Protein AF-A0A378MY81-F1 (afdb_monomer)

Secondary structure (DSSP, 8-state):
---PPP--HHHHHHHHHHHHHHTT--TTTS----TTS-S---EETTT-PBP-THHHHHHHHHHHHHT----EE--GGG--

Mean predicted aligned error: 10.19 Å

Foldseek 3Di:
DDPPPDPDPVVVLVVVCVVCVVVVHNLVPPPLDPVLQPPDQQAAQVPRHHDDDVVSSVLSVVCVVVVDSDSYDHDPVRVD

Sequence (80 aa):
MNTQPKFDLYQHITDRIVVALEQGTAPWLKPWSHPECNMALPRNAVSNRLYSGINTLLLWIATAEHGYKQCKWITAKKSQ

Solvent-accessible surface area (backbone atoms only — not comparable to full-atom values): 5067 Å² total; per-residue (Å²): 133,87,78,73,80,73,84,52,66,67,57,55,52,49,53,52,51,49,53,38,42,74,72,74,39,52,77,92,70,54,80,79,72,44,86,75,25,66,88,53,67,41,21,32,66,84,80,65,47,66,55,64,73,68,57,37,56,52,52,50,52,51,30,69,76,70,66,56,59,65,48,61,43,78,59,77,91,72,74,118

Structure (mmCIF, N/CA/C/O backbone):
data_AF-A0A378MY81-F1
#
_entry.id   AF-A0A378MY81-F1
#
loop_
_atom_site.group_PDB
_atom_site.id
_atom_site.type_symbol
_atom_site.label_atom_id
_atom_site.label_alt_id
_atom_site.label_comp_id
_atom_site.label_asym_id
_atom_site.label_entity_id
_atom_site.label_seq_id
_atom_site.pdbx_PDB_ins_code
_atom_site.Cartn_x
_atom_site.Cartn_y
_atom_site.Cartn_z
_atom_site.occupancy
_atom_site.B_iso_or_equiv
_atom_site.auth_seq_id
_atom_site.auth_comp_id
_atom_site.auth_asym_id
_atom_site.auth_atom_id
_atom_site.pdbx_PDB_model_num
ATOM 1 N N . MET A 1 1 ? -21.480 24.934 -18.782 1.00 37.81 1 MET A N 1
ATOM 2 C CA . MET A 1 1 ? -20.041 24.595 -18.741 1.00 37.81 1 MET A CA 1
ATOM 3 C C . MET A 1 1 ? -19.921 23.272 -17.998 1.00 37.81 1 MET A C 1
ATOM 5 O O . MET A 1 1 ? -20.153 23.252 -16.799 1.00 37.81 1 MET A O 1
ATOM 9 N N . ASN A 1 2 ? -19.697 22.164 -18.710 1.00 43.66 2 ASN A N 1
ATOM 10 C CA . ASN A 1 2 ? -19.655 20.826 -18.111 1.00 43.66 2 ASN A CA 1
ATOM 11 C C . ASN A 1 2 ? -18.270 20.581 -17.508 1.00 43.66 2 ASN A C 1
ATOM 13 O O . ASN A 1 2 ? -17.349 20.163 -18.208 1.00 43.66 2 ASN A O 1
ATOM 17 N N . THR A 1 3 ? -18.121 20.859 -16.216 1.00 49.97 3 THR A N 1
ATOM 18 C CA . THR A 1 3 ? -16.939 20.463 -15.449 1.00 49.97 3 THR A CA 1
ATOM 19 C C . THR A 1 3 ? -17.025 18.958 -15.225 1.00 49.97 3 THR A C 1
ATOM 21 O O . THR A 1 3 ? -17.698 18.500 -14.308 1.00 49.97 3 THR A O 1
ATOM 24 N N . GLN A 1 4 ? -16.404 18.177 -16.109 1.00 58.00 4 GLN A N 1
ATOM 25 C CA . GLN A 1 4 ? -16.213 16.746 -15.878 1.00 58.00 4 GLN A CA 1
ATOM 26 C C . GLN A 1 4 ? -15.486 16.592 -14.533 1.00 58.00 4 GLN A C 1
ATOM 28 O O . GLN A 1 4 ? -14.424 17.207 -14.369 1.00 58.00 4 GLN A O 1
ATOM 33 N N . PRO A 1 5 ? -16.041 15.860 -13.551 1.00 62.22 5 PRO A N 1
ATOM 34 C CA . PRO A 1 5 ? -15.398 15.714 -12.258 1.00 62.22 5 PRO A CA 1
ATOM 35 C C . PRO A 1 5 ? -14.040 15.054 -12.483 1.00 62.22 5 PRO A C 1
ATOM 37 O O . PRO A 1 5 ? -13.933 13.963 -13.044 1.00 62.22 5 PRO A O 1
ATOM 40 N N . LYS A 1 6 ? -12.978 15.769 -12.111 1.00 71.19 6 LYS A N 1
ATOM 41 C CA . LYS A 1 6 ? -11.613 15.263 -12.192 1.00 71.19 6 LYS A CA 1
ATOM 42 C C . LYS A 1 6 ? -11.559 14.023 -11.305 1.00 71.19 6 LYS A C 1
ATOM 44 O O . LYS A 1 6 ? -11.881 14.127 -10.127 1.00 71.19 6 LYS A O 1
ATOM 49 N N . PHE A 1 7 ? -11.212 12.870 -11.877 1.00 74.12 7 PHE A N 1
ATOM 50 C CA . PHE A 1 7 ? -11.096 11.628 -11.116 1.00 74.12 7 PHE A CA 1
ATOM 51 C C . PHE A 1 7 ? -10.142 11.851 -9.941 1.00 74.12 7 PHE A C 1
ATOM 53 O O . PHE A 1 7 ? -8.944 12.079 -10.141 1.00 74.12 7 PHE A O 1
ATOM 60 N N . ASP A 1 8 ? -10.693 11.839 -8.731 1.00 83.00 8 ASP A N 1
ATOM 61 C CA . ASP A 1 8 ? -9.914 12.007 -7.519 1.00 83.00 8 ASP A CA 1
ATOM 62 C C . ASP A 1 8 ? -9.372 10.644 -7.096 1.00 83.00 8 ASP A C 1
ATOM 64 O O . ASP A 1 8 ? -10.064 9.807 -6.514 1.00 83.00 8 ASP A O 1
ATOM 68 N N . LEU A 1 9 ? -8.102 10.426 -7.432 1.00 78.06 9 LEU A N 1
ATOM 69 C CA . LEU A 1 9 ? -7.382 9.212 -7.083 1.00 78.06 9 LEU A CA 1
ATOM 70 C C . LEU A 1 9 ? -7.355 8.989 -5.565 1.00 78.06 9 LEU A C 1
ATOM 72 O O . LEU A 1 9 ? -7.460 7.847 -5.126 1.00 78.06 9 LEU A O 1
ATOM 76 N N . TYR A 1 10 ? -7.221 10.049 -4.763 1.00 78.06 10 TYR A N 1
ATOM 77 C CA . TYR A 1 10 ? -7.150 9.918 -3.309 1.00 78.06 10 TYR A CA 1
ATOM 78 C C . TYR A 1 10 ? -8.498 9.518 -2.726 1.00 78.06 10 TYR A C 1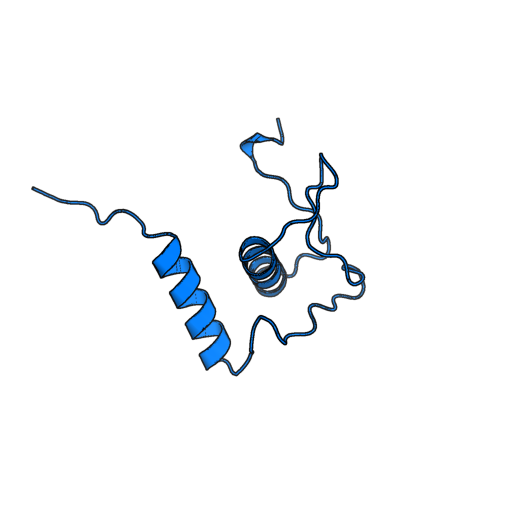
ATOM 80 O O . TYR A 1 10 ? -8.544 8.624 -1.877 1.00 78.06 10 TYR A O 1
ATOM 88 N N . GLN A 1 11 ? -9.582 10.117 -3.223 1.00 83.50 11 GLN A N 1
ATOM 89 C CA . GLN A 1 11 ? -10.930 9.730 -2.822 1.00 83.50 11 GLN A CA 1
ATOM 90 C C . GLN A 1 11 ? -11.204 8.270 -3.191 1.00 83.50 11 GLN A C 1
ATOM 92 O O . GLN A 1 11 ? -11.568 7.482 -2.327 1.00 83.50 11 GLN A O 1
ATOM 97 N N . HIS A 1 12 ? -10.891 7.867 -4.425 1.00 83.44 12 HIS A N 1
ATOM 98 C CA . HIS A 1 12 ? -11.079 6.487 -4.871 1.00 83.44 12 HIS A CA 1
ATOM 99 C C . HIS A 1 12 ? -10.300 5.468 -4.021 1.00 83.44 12 HIS A C 1
ATOM 101 O O . HIS A 1 12 ? -10.815 4.401 -3.688 1.00 83.44 12 HIS A O 1
ATOM 107 N N . ILE A 1 13 ? -9.054 5.781 -3.654 1.00 80.75 13 ILE A N 1
ATOM 108 C CA . ILE A 1 13 ? -8.253 4.925 -2.769 1.00 80.75 13 ILE A CA 1
ATOM 109 C C . ILE A 1 13 ? -8.872 4.861 -1.370 1.00 80.75 13 ILE A C 1
ATOM 111 O O . ILE A 1 13 ? -8.930 3.784 -0.778 1.00 80.75 13 ILE A O 1
ATOM 115 N N . THR A 1 14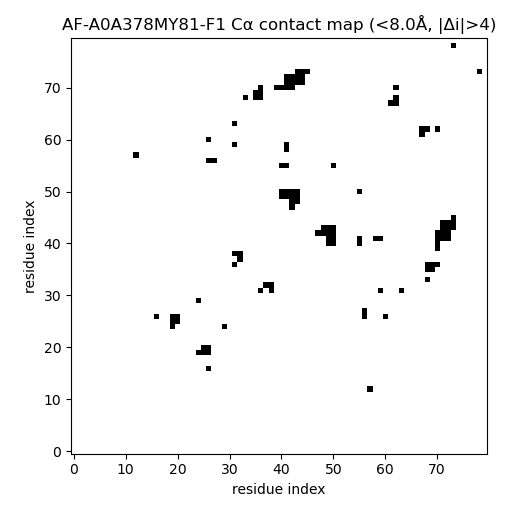 ? -9.338 5.997 -0.854 1.00 83.12 14 THR A N 1
ATOM 116 C CA . THR A 1 14 ? -9.972 6.086 0.465 1.00 83.12 14 THR A CA 1
ATOM 117 C C . THR A 1 14 ? -11.243 5.248 0.505 1.00 83.12 14 THR A C 1
ATOM 119 O O . THR A 1 14 ? -11.379 4.418 1.398 1.00 83.12 14 THR A O 1
ATOM 122 N N . ASP A 1 15 ? -12.107 5.369 -0.501 1.00 85.88 15 ASP A N 1
ATOM 123 C CA . ASP A 1 15 ? -13.345 4.594 -0.604 1.00 85.88 15 ASP A CA 1
ATOM 124 C C . ASP A 1 15 ? -13.051 3.089 -0.625 1.00 85.88 15 ASP A C 1
ATOM 126 O O . ASP A 1 15 ? -13.694 2.309 0.074 1.00 85.88 15 ASP A O 1
ATOM 130 N N . ARG A 1 16 ? -12.008 2.665 -1.351 1.00 79.56 16 ARG A N 1
ATOM 131 C CA . ARG A 1 16 ? -11.575 1.258 -1.359 1.00 79.56 16 ARG A CA 1
ATOM 132 C C . ARG A 1 16 ? -11.080 0.778 0.003 1.00 79.56 16 ARG A C 1
ATOM 134 O O . ARG A 1 16 ? -11.343 -0.366 0.372 1.00 79.56 16 ARG A O 1
ATOM 141 N N . ILE A 1 17 ? -10.369 1.623 0.749 1.00 77.44 17 ILE A N 1
ATOM 142 C CA . ILE A 1 17 ? -9.928 1.302 2.114 1.00 77.44 17 ILE A CA 1
ATOM 143 C C . ILE A 1 17 ? -11.139 1.194 3.047 1.00 77.44 17 ILE A C 1
ATOM 145 O O . ILE A 1 17 ? -11.204 0.248 3.828 1.00 77.44 17 ILE A O 1
ATOM 149 N N . VAL A 1 18 ? -12.100 2.115 2.943 1.00 85.06 18 VAL A N 1
A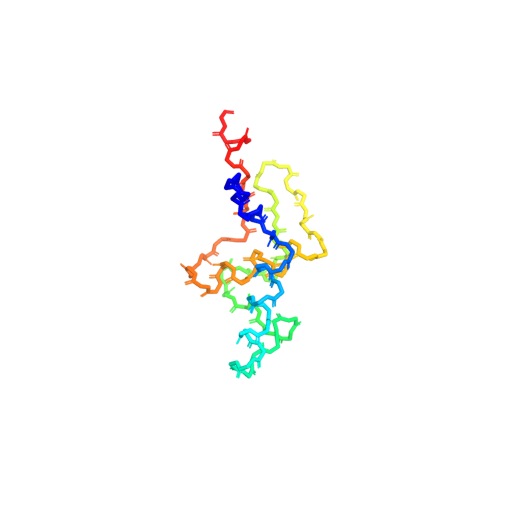TOM 150 C CA . VAL A 1 18 ? -13.336 2.102 3.739 1.00 85.06 18 VAL A CA 1
ATOM 151 C C . VAL A 1 18 ? -14.132 0.826 3.475 1.00 85.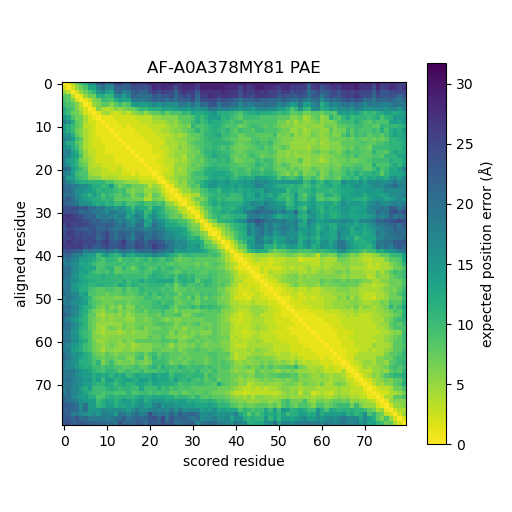06 18 VAL A C 1
ATOM 153 O O . VAL A 1 18 ? -14.445 0.118 4.425 1.00 85.06 18 VAL A O 1
ATOM 156 N N . VAL A 1 19 ? -14.352 0.455 2.212 1.00 83.31 19 VAL A N 1
ATOM 157 C CA . VAL A 1 19 ? -15.059 -0.788 1.854 1.00 83.31 19 VAL A CA 1
ATOM 158 C C . VAL A 1 19 ? -14.352 -2.023 2.418 1.00 83.31 19 VAL A C 1
ATOM 160 O O . VAL A 1 19 ? -14.998 -2.920 2.958 1.00 83.31 19 VAL A O 1
ATOM 163 N N . ALA A 1 20 ? -13.019 -2.083 2.340 1.00 72.81 20 ALA A N 1
ATOM 164 C CA . ALA A 1 20 ? -12.263 -3.195 2.916 1.00 72.81 20 ALA A CA 1
ATOM 165 C C . ALA A 1 20 ? -12.416 -3.273 4.450 1.00 72.81 20 ALA A C 1
ATOM 167 O O . ALA A 1 20 ? -12.524 -4.370 5.007 1.00 72.81 20 ALA A O 1
ATOM 168 N N . LEU A 1 21 ? -12.475 -2.120 5.126 1.00 79.50 21 LEU A N 1
ATOM 169 C CA . LEU A 1 21 ? -12.721 -2.034 6.567 1.00 79.50 21 LEU A CA 1
ATOM 170 C C . LEU A 1 21 ? -14.150 -2.445 6.940 1.00 79.50 21 LEU A C 1
ATOM 172 O O . LEU A 1 21 ? -14.326 -3.180 7.910 1.00 79.50 21 LEU A O 1
ATOM 176 N N . GLU A 1 22 ? -15.154 -2.034 6.164 1.00 82.44 22 GLU A N 1
ATOM 177 C CA . GLU A 1 22 ? -16.558 -2.435 6.347 1.00 82.44 22 GLU A CA 1
ATOM 178 C C . GLU A 1 22 ? -16.754 -3.946 6.174 1.00 82.44 22 GLU A C 1
ATOM 180 O O . GLU A 1 22 ? -17.545 -4.562 6.884 1.00 82.44 22 GLU A O 1
ATOM 185 N N . GLN A 1 23 ? -15.961 -4.578 5.304 1.00 75.31 23 GLN A N 1
ATOM 186 C CA . GLN A 1 23 ? -15.887 -6.036 5.156 1.00 75.31 23 GLN A CA 1
ATOM 187 C C . GLN A 1 23 ? -15.162 -6.733 6.328 1.00 75.31 23 GLN A C 1
ATOM 189 O O . GLN A 1 23 ? -14.822 -7.915 6.243 1.00 75.31 23 GLN A O 1
ATOM 194 N N . GLY A 1 24 ? -14.883 -6.013 7.421 1.00 68.50 24 GLY A N 1
ATOM 195 C CA . GLY A 1 24 ? -14.237 -6.534 8.625 1.00 68.50 24 GLY A CA 1
ATOM 196 C C . GLY A 1 24 ? -12.754 -6.856 8.443 1.00 68.50 24 GLY A C 1
ATOM 197 O O . GLY A 1 24 ? -12.161 -7.529 9.285 1.00 68.50 24 GLY A O 1
ATOM 198 N N . THR A 1 25 ? -12.136 -6.402 7.350 1.00 66.19 25 THR A N 1
ATOM 199 C CA . THR A 1 25 ? -10.744 -6.714 7.027 1.00 66.19 25 THR A CA 1
ATOM 200 C C . THR A 1 25 ? -9.894 -5.455 7.105 1.00 66.19 25 THR A C 1
ATOM 202 O O . THR A 1 25 ? -9.847 -4.662 6.172 1.00 66.19 25 THR A O 1
ATOM 205 N N . ALA A 1 26 ? -9.148 -5.287 8.197 1.00 66.81 26 ALA A N 1
ATOM 206 C CA . ALA A 1 26 ? -8.138 -4.238 8.282 1.00 66.81 26 ALA A CA 1
ATOM 207 C C . ALA A 1 26 ? -7.005 -4.512 7.262 1.00 66.81 26 ALA A C 1
ATOM 209 O O . ALA A 1 26 ? -6.258 -5.481 7.431 1.00 66.81 26 ALA A O 1
ATOM 210 N N . PRO A 1 27 ? -6.829 -3.686 6.208 1.00 63.28 27 PRO A N 1
ATOM 211 C CA . PRO A 1 27 ? -5.899 -3.981 5.110 1.00 63.28 27 PRO A CA 1
ATOM 212 C C . PRO A 1 27 ? -4.435 -4.056 5.563 1.00 63.28 27 PRO A C 1
ATOM 214 O O . PRO A 1 27 ? -3.641 -4.824 5.034 1.00 63.28 27 PRO A O 1
ATOM 217 N N . TRP A 1 28 ? -4.063 -3.280 6.579 1.00 68.44 28 TRP A N 1
ATOM 218 C CA . TRP A 1 28 ? -2.719 -3.297 7.169 1.00 68.44 28 TRP A CA 1
ATOM 219 C C . TRP A 1 28 ? -2.482 -4.464 8.142 1.00 68.44 28 TRP A C 1
ATOM 221 O O . TRP A 1 28 ? -1.346 -4.695 8.541 1.00 68.44 28 TRP A O 1
ATOM 231 N N . LEU A 1 29 ? -3.538 -5.182 8.529 1.00 57.69 29 LEU A N 1
ATOM 232 C CA . LEU A 1 29 ? -3.516 -6.317 9.462 1.00 57.69 29 LEU A CA 1
ATOM 233 C C . LEU A 1 29 ? -3.740 -7.659 8.756 1.00 57.69 29 LEU A C 1
ATOM 235 O O . LEU A 1 29 ? -3.489 -8.705 9.351 1.00 57.69 29 LEU A O 1
ATOM 239 N N . LYS A 1 30 ? -4.207 -7.650 7.499 1.00 58.16 30 LYS A N 1
ATOM 240 C CA . LYS A 1 30 ? -4.395 -8.872 6.718 1.00 58.16 30 LYS A CA 1
ATOM 241 C C . LYS A 1 30 ? -3.025 -9.529 6.514 1.00 58.16 30 LYS A C 1
ATOM 243 O O . LYS A 1 30 ? -2.111 -8.874 6.010 1.00 58.16 30 LYS A O 1
ATOM 248 N N . PRO A 1 31 ? -2.846 -10.807 6.879 1.00 55.09 31 PRO A N 1
ATOM 249 C CA . PRO A 1 31 ? -1.637 -11.514 6.522 1.00 55.09 31 PRO A CA 1
ATOM 250 C C . PRO A 1 31 ? -1.729 -11.747 5.013 1.00 55.09 31 PRO A C 1
ATOM 252 O O . PRO A 1 31 ? -2.483 -12.594 4.541 1.00 55.09 31 PRO A O 1
ATOM 255 N N . TRP A 1 32 ? -1.017 -10.937 4.229 1.00 61.66 32 TRP A N 1
ATOM 256 C CA . TRP A 1 32 ? -0.946 -11.052 2.765 1.00 61.66 32 TRP A CA 1
ATOM 257 C C . TRP A 1 32 ? -0.139 -12.288 2.326 1.00 61.66 32 TRP A C 1
ATOM 259 O O . TRP A 1 32 ? 0.589 -12.270 1.335 1.00 61.66 32 TRP A O 1
ATOM 269 N N . SER A 1 33 ? -0.237 -13.370 3.096 1.00 48.00 33 SER A N 1
ATOM 270 C CA . SER A 1 33 ? 0.437 -14.642 2.917 1.00 48.00 33 SER A CA 1
ATOM 271 C C . SER A 1 33 ? -0.268 -15.455 1.838 1.00 48.00 33 SER A C 1
ATOM 273 O O . SER A 1 33 ? -1.026 -16.382 2.109 1.00 48.00 33 SER A O 1
ATOM 275 N N . HIS A 1 34 ? 0.048 -15.144 0.583 1.00 52.12 34 HIS A N 1
ATOM 276 C CA . HIS A 1 34 ? 0.093 -16.198 -0.421 1.00 52.12 34 HIS A CA 1
ATOM 277 C C . HIS A 1 34 ? 1.434 -16.931 -0.273 1.00 52.12 34 HIS A C 1
ATOM 279 O O . HIS A 1 34 ?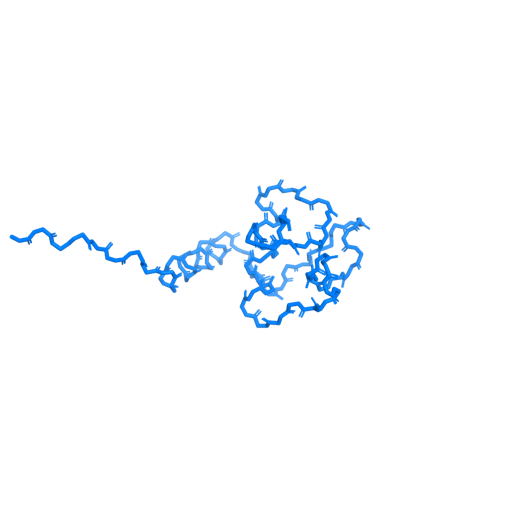 2.469 -16.267 -0.272 1.00 52.12 34 HIS A O 1
ATOM 285 N N . PRO A 1 35 ? 1.460 -18.272 -0.176 1.00 51.28 35 PRO A N 1
ATOM 286 C CA . PRO A 1 35 ? 2.702 -19.032 0.006 1.00 51.28 35 PRO A CA 1
ATOM 287 C C . PRO A 1 35 ? 3.724 -18.829 -1.129 1.00 51.28 35 PRO A C 1
ATOM 289 O O . PRO A 1 35 ? 4.920 -18.977 -0.907 1.00 51.28 35 PRO A O 1
ATOM 292 N N . GLU A 1 36 ? 3.284 -18.418 -2.325 1.00 51.28 36 GLU A N 1
ATOM 293 C CA . GLU A 1 36 ? 4.176 -18.024 -3.431 1.00 51.28 36 GLU A CA 1
ATOM 294 C C . GLU A 1 36 ? 4.642 -16.553 -3.360 1.00 51.28 36 GLU A C 1
ATOM 296 O O . GLU A 1 36 ? 5.713 -16.204 -3.859 1.00 51.28 36 GLU A O 1
ATOM 301 N N . CYS A 1 37 ? 3.886 -15.689 -2.677 1.00 52.19 37 CYS A N 1
ATOM 302 C CA . CYS A 1 37 ? 4.248 -14.309 -2.340 1.00 52.19 37 CYS A CA 1
ATOM 303 C C . CYS A 1 37 ? 4.911 -14.313 -0.958 1.00 52.19 37 CYS A C 1
ATOM 305 O O . CYS A 1 37 ? 4.407 -13.773 0.021 1.00 52.19 37 CYS A O 1
ATOM 307 N N . ASN A 1 38 ? 6.037 -15.013 -0.879 1.00 46.19 38 ASN A N 1
ATOM 308 C CA . ASN A 1 38 ? 6.767 -15.319 0.343 1.00 46.19 38 ASN A CA 1
ATOM 309 C C . ASN A 1 38 ? 7.185 -14.027 1.084 1.00 46.19 38 ASN A C 1
ATOM 311 O O . ASN A 1 38 ? 8.233 -13.469 0.778 1.00 46.19 38 ASN A O 1
ATOM 315 N N . MET A 1 39 ? 6.333 -13.495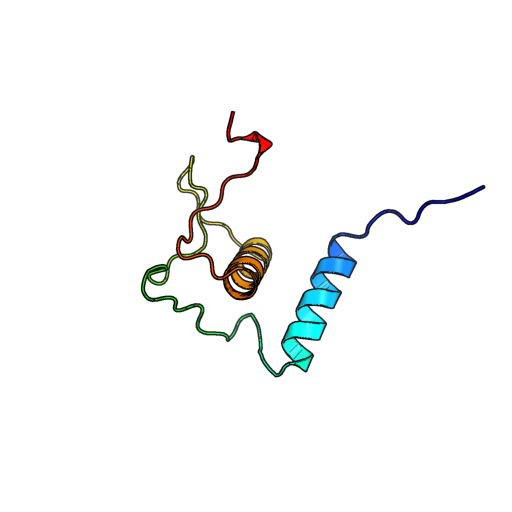 1.976 1.00 50.84 39 MET A N 1
ATOM 316 C CA . MET A 1 39 ? 6.541 -12.285 2.805 1.00 50.84 39 MET A CA 1
ATOM 317 C C . MET A 1 39 ? 7.105 -11.042 2.084 1.00 50.84 39 MET A C 1
ATOM 319 O O . MET A 1 39 ? 7.610 -10.116 2.720 1.00 50.84 39 MET A O 1
ATOM 323 N N . ALA A 1 40 ? 7.068 -10.996 0.754 1.00 62.19 40 ALA A N 1
ATOM 324 C CA . ALA A 1 40 ? 7.834 -10.014 0.013 1.00 62.19 40 ALA A CA 1
ATOM 325 C C . ALA A 1 40 ? 6.996 -8.752 -0.145 1.00 62.19 40 ALA A C 1
ATOM 327 O O . ALA A 1 40 ? 5.973 -8.752 -0.833 1.00 62.19 40 ALA A O 1
ATOM 328 N N . LEU A 1 41 ? 7.459 -7.662 0.470 1.00 71.88 41 LEU A N 1
ATOM 329 C CA . LEU A 1 41 ? 7.016 -6.319 0.117 1.00 71.88 41 LEU A CA 1
ATOM 330 C C . LEU A 1 41 ? 6.961 -6.213 -1.416 1.00 71.88 41 LEU A C 1
ATOM 332 O O . LEU A 1 41 ? 7.911 -6.648 -2.084 1.00 71.88 41 LEU A O 1
ATOM 336 N N . PRO A 1 42 ? 5.863 -5.682 -1.987 1.00 76.69 42 PRO A N 1
ATOM 337 C CA . PRO A 1 42 ? 5.745 -5.564 -3.423 1.00 76.69 42 PRO A CA 1
ATOM 338 C C . PRO A 1 42 ? 6.969 -4.826 -3.948 1.00 76.69 42 PRO A C 1
ATOM 340 O O . PRO A 1 42 ? 7.416 -3.829 -3.375 1.00 76.69 42 PRO A O 1
ATOM 343 N N . ARG A 1 43 ? 7.538 -5.346 -5.030 1.00 80.81 43 ARG A N 1
ATOM 344 C CA . ARG A 1 43 ? 8.794 -4.851 -5.591 1.00 80.81 43 ARG A CA 1
ATOM 345 C C . ARG A 1 43 ? 8.647 -4.562 -7.063 1.00 80.81 43 ARG A C 1
ATOM 347 O O . ARG A 1 43 ? 7.908 -5.241 -7.777 1.00 80.81 43 ARG A O 1
ATOM 354 N N . ASN A 1 44 ? 9.387 -3.572 -7.529 1.00 81.19 44 ASN A N 1
ATOM 355 C CA . ASN A 1 44 ? 9.486 -3.307 -8.946 1.00 81.19 44 ASN A CA 1
ATOM 356 C C . ASN A 1 44 ? 10.214 -4.473 -9.633 1.00 81.19 44 ASN A C 1
ATOM 358 O O . ASN A 1 44 ? 11.305 -4.858 -9.202 1.00 81.19 44 ASN A O 1
ATOM 362 N N . ALA A 1 45 ? 9.632 -5.042 -10.689 1.00 80.44 45 ALA A N 1
ATOM 363 C CA . ALA A 1 45 ? 10.232 -6.200 -11.354 1.00 80.44 45 ALA A CA 1
ATOM 364 C C . ALA A 1 45 ? 11.518 -5.851 -12.126 1.00 80.44 45 ALA A C 1
ATOM 366 O O . ALA A 1 45 ? 12.352 -6.730 -12.316 1.00 80.44 45 ALA A O 1
ATOM 367 N N . VAL A 1 46 ? 11.686 -4.586 -12.532 1.00 80.31 46 VAL A N 1
ATOM 368 C CA . VAL A 1 46 ? 12.839 -4.103 -13.309 1.00 80.31 46 VAL A CA 1
ATOM 369 C C . VAL A 1 46 ? 13.970 -3.664 -12.383 1.00 80.31 46 VAL A C 1
ATOM 371 O O . VAL A 1 46 ? 15.088 -4.153 -12.486 1.00 80.31 46 VAL A O 1
ATOM 374 N N . SER A 1 47 ? 13.689 -2.756 -11.445 1.00 78.56 47 SER A N 1
ATOM 375 C CA . SER A 1 47 ? 14.716 -2.168 -10.573 1.00 78.56 47 SER A CA 1
ATOM 376 C C . SER A 1 47 ? 14.928 -2.910 -9.258 1.00 78.56 47 SER A C 1
ATOM 378 O O . SER A 1 47 ? 15.785 -2.516 -8.474 1.00 78.56 47 SER A O 1
ATOM 380 N N . ASN A 1 48 ? 14.127 -3.939 -8.970 1.00 78.12 48 ASN A N 1
ATOM 381 C CA . ASN A 1 48 ? 14.129 -4.655 -7.693 1.00 78.12 48 ASN A CA 1
ATOM 382 C C . ASN A 1 48 ? 13.801 -3.771 -6.463 1.00 78.12 48 ASN A C 1
ATOM 384 O O . ASN A 1 48 ? 13.874 -4.224 -5.324 1.00 78.12 48 ASN A O 1
ATOM 388 N N . ARG A 1 49 ? 13.410 -2.508 -6.657 1.00 80.25 49 ARG A N 1
ATOM 389 C CA . ARG A 1 49 ? 13.120 -1.599 -5.546 1.00 80.25 49 ARG A CA 1
ATOM 390 C C . ARG A 1 49 ? 11.800 -1.974 -4.873 1.00 80.25 49 ARG A C 1
ATOM 392 O O . ARG A 1 49 ? 10.788 -2.121 -5.556 1.00 80.25 49 ARG A O 1
ATOM 399 N N . LEU A 1 50 ? 11.808 -2.077 -3.546 1.00 80.69 50 LEU A N 1
ATOM 400 C CA . LEU A 1 50 ? 10.595 -2.267 -2.751 1.00 80.69 50 LEU A CA 1
ATOM 401 C C . LEU A 1 50 ? 9.712 -1.014 -2.812 1.00 80.69 50 LEU A C 1
ATOM 403 O O . LEU A 1 50 ? 10.213 0.113 -2.747 1.00 80.69 50 LEU A O 1
ATOM 407 N N . TYR A 1 51 ? 8.403 -1.212 -2.927 1.00 82.00 51 TYR A N 1
ATOM 408 C CA . TYR A 1 51 ? 7.425 -0.146 -2.747 1.00 82.00 51 TYR A CA 1
ATOM 409 C C . TYR A 1 51 ? 7.248 0.155 -1.251 1.00 82.00 51 TYR A C 1
ATOM 411 O O . TYR A 1 51 ? 7.417 -0.716 -0.397 1.00 82.00 51 TYR A O 1
ATOM 419 N N . SER A 1 52 ? 6.932 1.411 -0.936 1.00 78.38 52 SER A N 1
ATOM 420 C CA . SER A 1 52 ? 6.709 1.892 0.427 1.00 78.38 52 SER A CA 1
ATOM 421 C C . SER A 1 52 ? 5.447 2.753 0.515 1.00 78.38 52 SER A C 1
ATOM 423 O O . SER A 1 52 ? 4.943 3.262 -0.492 1.00 78.38 52 SER A O 1
ATOM 425 N N . GLY A 1 53 ? 4.936 2.915 1.738 1.00 81.38 53 GLY A N 1
ATOM 426 C CA . GLY A 1 53 ? 3.752 3.724 2.022 1.00 81.38 53 GLY A CA 1
ATOM 427 C C . GLY A 1 53 ? 2.478 3.140 1.410 1.00 81.38 53 GLY A C 1
ATOM 428 O O . GLY A 1 53 ? 2.275 1.927 1.398 1.00 81.38 53 GLY A O 1
ATOM 429 N N . ILE A 1 54 ? 1.615 4.013 0.884 1.00 79.31 54 ILE A N 1
ATOM 430 C CA . ILE A 1 54 ? 0.288 3.618 0.393 1.00 79.31 54 ILE A CA 1
ATOM 431 C C . ILE A 1 54 ? 0.338 2.702 -0.834 1.00 79.31 54 ILE A C 1
ATOM 433 O O . ILE A 1 54 ? -0.542 1.868 -1.010 1.00 79.31 54 ILE A O 1
ATOM 437 N N . ASN A 1 55 ? 1.407 2.773 -1.634 1.00 82.25 55 ASN A N 1
ATOM 438 C CA . ASN A 1 55 ? 1.592 1.877 -2.776 1.00 82.25 55 ASN A CA 1
ATOM 439 C C . ASN A 1 55 ? 1.652 0.409 -2.343 1.00 82.25 55 ASN A C 1
ATOM 441 O O . ASN A 1 55 ? 1.148 -0.450 -3.053 1.00 82.25 55 ASN A O 1
ATOM 445 N N . THR A 1 56 ? 2.211 0.112 -1.169 1.00 79.00 56 THR A N 1
ATOM 446 C CA . THR A 1 56 ? 2.235 -1.255 -0.637 1.00 79.00 56 THR A CA 1
ATOM 447 C C . THR A 1 56 ? 0.823 -1.772 -0.385 1.00 79.00 56 THR A C 1
ATOM 449 O O . THR A 1 56 ? 0.488 -2.866 -0.832 1.00 79.00 56 THR A O 1
ATOM 452 N N . LEU A 1 57 ? -0.023 -0.954 0.249 1.00 77.12 57 LEU A N 1
ATOM 453 C CA . LEU A 1 57 ? -1.422 -1.294 0.511 1.00 77.12 57 LEU A CA 1
ATOM 454 C C . LEU A 1 57 ? -2.205 -1.474 -0.791 1.00 77.12 57 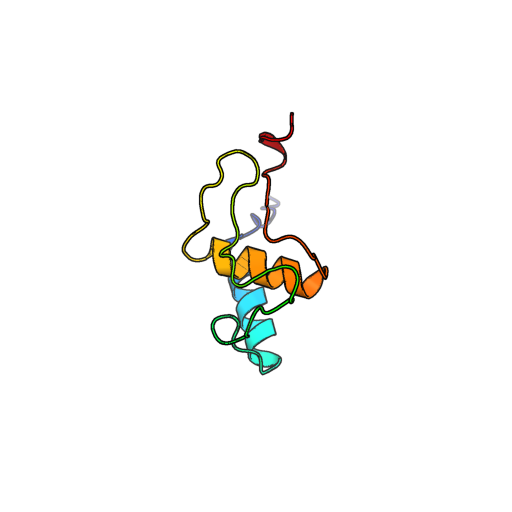LEU A C 1
ATOM 456 O O . LEU A 1 57 ? -2.910 -2.464 -0.945 1.00 77.12 57 LEU A O 1
ATOM 460 N N . LEU A 1 58 ? -2.043 -0.560 -1.751 1.00 79.94 58 LEU A N 1
ATOM 461 C CA . LEU A 1 58 ? -2.731 -0.634 -3.042 1.00 79.94 58 LEU A CA 1
ATOM 462 C C . LEU A 1 58 ? -2.390 -1.907 -3.811 1.00 79.94 58 LEU A C 1
ATOM 464 O O . LEU A 1 58 ? -3.281 -2.566 -4.343 1.00 79.94 58 LEU A O 1
ATOM 468 N N . LEU A 1 59 ? -1.105 -2.257 -3.861 1.00 79.94 59 LEU A N 1
ATOM 469 C CA . LEU A 1 59 ? -0.643 -3.441 -4.578 1.00 79.94 59 LEU A CA 1
ATOM 470 C C . LEU A 1 59 ? -1.112 -4.717 -3.880 1.00 79.94 59 LEU A C 1
ATOM 472 O O . LEU A 1 59 ? -1.519 -5.656 -4.549 1.00 79.94 59 LEU A O 1
ATOM 476 N N . TRP A 1 60 ? -1.146 -4.738 -2.550 1.00 77.25 60 TRP A N 1
ATOM 477 C CA . TRP A 1 60 ? -1.717 -5.852 -1.802 1.00 77.25 60 TRP A CA 1
ATOM 478 C C . TRP A 1 60 ? -3.222 -6.026 -2.016 1.00 77.25 60 TRP A C 1
ATOM 480 O O . TRP A 1 60 ? -3.664 -7.145 -2.283 1.00 77.25 60 TRP A O 1
ATOM 490 N N . ILE A 1 61 ? -4.002 -4.942 -1.977 1.00 75.75 61 ILE A N 1
ATOM 491 C CA . ILE A 1 61 ? -5.436 -4.993 -2.295 1.00 75.75 61 ILE A CA 1
ATOM 492 C C . ILE A 1 61 ? -5.625 -5.533 -3.720 1.00 75.75 61 ILE A C 1
ATOM 494 O O . ILE A 1 61 ? -6.415 -6.452 -3.922 1.00 75.75 61 ILE A O 1
ATOM 498 N N . ALA A 1 62 ? -4.843 -5.045 -4.688 1.00 78.75 62 ALA A N 1
ATOM 499 C CA . ALA A 1 62 ? -4.890 -5.537 -6.062 1.00 78.75 62 ALA A CA 1
ATOM 500 C C . ALA A 1 62 ? -4.531 -7.032 -6.168 1.00 78.75 62 ALA A C 1
ATOM 502 O O . ALA A 1 62 ? -5.208 -7.760 -6.895 1.00 78.75 62 ALA A O 1
ATOM 503 N N . THR A 1 63 ? -3.525 -7.507 -5.422 1.00 76.56 63 THR A N 1
ATOM 504 C CA . THR A 1 63 ? -3.186 -8.937 -5.320 1.00 76.56 63 THR A CA 1
ATOM 505 C C . THR A 1 63 ? -4.358 -9.760 -4.803 1.00 76.56 63 THR A C 1
ATOM 507 O O . THR A 1 63 ? -4.645 -10.803 -5.382 1.00 76.56 63 THR A O 1
ATOM 510 N N . ALA A 1 64 ? -5.038 -9.321 -3.740 1.00 73.06 64 ALA A N 1
ATOM 511 C CA . ALA A 1 64 ? -6.159 -10.078 -3.182 1.00 73.06 64 ALA A CA 1
ATOM 512 C C . ALA A 1 64 ? -7.411 -10.049 -4.060 1.00 73.06 64 ALA A C 1
ATOM 514 O O . ALA A 1 64 ? -8.109 -11.054 -4.122 1.00 73.06 64 ALA A O 1
ATOM 515 N N . GLU A 1 65 ? -7.691 -8.939 -4.741 1.00 73.81 65 GLU A N 1
ATOM 516 C CA . GLU A 1 65 ? -8.830 -8.853 -5.663 1.00 73.81 65 GLU A CA 1
ATOM 517 C C . GLU A 1 65 ? -8.641 -9.725 -6.906 1.00 73.81 65 GLU A C 1
ATOM 519 O O . GLU A 1 65 ? -9.591 -10.347 -7.369 1.00 73.81 65 GLU A O 1
ATOM 524 N N . HIS A 1 66 ? -7.422 -9.778 -7.450 1.00 74.06 66 HIS A N 1
ATOM 525 C CA . HIS A 1 66 ? -7.146 -10.450 -8.725 1.00 74.06 66 HIS A CA 1
ATOM 526 C C . HIS A 1 66 ? -6.469 -11.820 -8.563 1.00 74.06 66 HIS A C 1
ATOM 528 O O . HIS A 1 66 ? -6.237 -12.512 -9.553 1.00 74.06 66 HIS A O 1
ATOM 534 N N . GLY A 1 67 ? -6.122 -12.222 -7.337 1.00 72.50 67 GLY A N 1
ATOM 535 C CA . GLY A 1 67 ? -5.465 -13.500 -7.053 1.00 72.50 67 GLY A CA 1
ATOM 536 C C . GLY A 1 67 ? -4.049 -13.619 -7.627 1.00 72.50 67 GLY A C 1
ATOM 537 O O . GLY A 1 67 ? -3.625 -14.713 -8.007 1.00 72.50 67 GLY A O 1
ATOM 538 N N . TYR A 1 68 ? -3.306 -12.511 -7.737 1.00 74.56 68 TYR A N 1
ATOM 539 C CA . TYR A 1 68 ? -1.950 -12.550 -8.292 1.00 74.56 68 TYR A CA 1
ATOM 540 C C . TYR A 1 68 ? -1.005 -13.367 -7.401 1.00 74.56 68 TYR A C 1
ATOM 542 O O . TYR A 1 68 ? -0.913 -13.166 -6.194 1.00 74.56 68 TYR A O 1
ATOM 550 N N . LYS A 1 69 ? -0.238 -14.272 -8.014 1.00 68.12 69 LYS A N 1
ATOM 551 C CA . LYS A 1 69 ? 0.721 -15.125 -7.291 1.00 68.12 69 LYS A CA 1
ATOM 552 C C . LYS A 1 69 ? 2.091 -14.475 -7.088 1.00 68.12 69 LYS A C 1
ATOM 554 O O . LYS A 1 69 ? 2.841 -14.875 -6.205 1.00 68.12 69 LYS A O 1
ATOM 559 N N . GLN A 1 70 ? 2.432 -13.477 -7.908 1.00 71.06 70 GLN A N 1
ATOM 560 C CA . GLN A 1 70 ? 3.744 -12.831 -7.899 1.00 71.06 70 GLN A CA 1
ATOM 561 C C . GLN A 1 70 ? 3.681 -11.431 -7.282 1.00 71.06 70 GLN A C 1
ATOM 563 O O . GLN A 1 70 ? 2.912 -10.582 -7.714 1.00 71.06 70 GLN A O 1
ATOM 568 N N . CYS A 1 71 ? 4.589 -11.146 -6.348 1.00 71.44 71 CYS A N 1
ATOM 569 C CA . CYS A 1 71 ? 4.737 -9.835 -5.700 1.00 71.44 71 CYS A CA 1
ATOM 570 C C . CYS A 1 71 ? 5.598 -8.848 -6.526 1.00 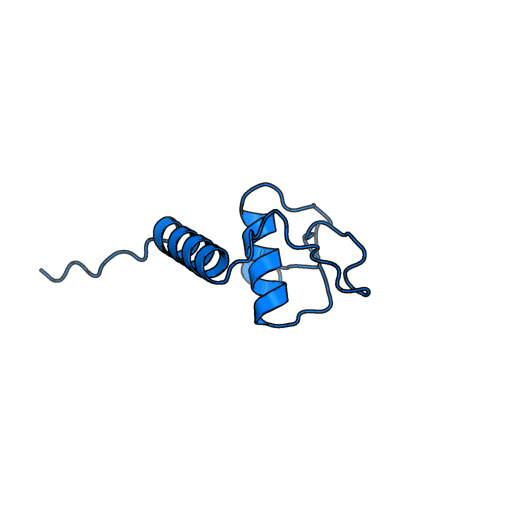71.44 71 CYS A C 1
ATOM 572 O O . CYS A 1 71 ? 6.220 -7.929 -5.982 1.00 71.44 71 CYS A O 1
ATOM 574 N N . LYS A 1 72 ? 5.684 -9.056 -7.846 1.00 77.00 72 LYS A N 1
ATOM 575 C CA . LYS A 1 72 ? 6.484 -8.249 -8.775 1.00 77.00 72 LYS A CA 1
ATOM 576 C C . LYS A 1 72 ? 5.563 -7.374 -9.611 1.00 77.00 72 LYS A C 1
ATOM 578 O O . LYS A 1 72 ? 4.673 -7.881 -10.281 1.00 77.00 72 LYS A O 1
ATOM 583 N N . TRP A 1 73 ? 5.835 -6.077 -9.614 1.00 79.25 73 TRP A N 1
ATOM 584 C CA . TRP A 1 73 ? 5.006 -5.091 -10.294 1.00 79.25 73 TRP A CA 1
ATOM 585 C C . TRP A 1 73 ? 5.835 -4.285 -11.284 1.00 79.25 73 TRP A C 1
ATOM 587 O O . TRP A 1 73 ? 6.975 -3.906 -11.002 1.00 79.25 73 TRP A O 1
ATOM 597 N N . ILE A 1 74 ? 5.261 -4.015 -12.451 1.00 80.94 74 ILE A N 1
ATOM 598 C CA . ILE A 1 74 ? 5.838 -3.125 -13.454 1.00 80.94 74 ILE A CA 1
ATOM 599 C C . ILE A 1 74 ? 4.816 -2.061 -13.810 1.00 80.94 74 ILE A C 1
ATOM 601 O O . ILE A 1 74 ? 3.626 -2.330 -13.942 1.00 80.94 74 ILE A O 1
ATOM 605 N N . THR A 1 75 ? 5.282 -0.831 -13.964 1.00 75.38 75 THR A N 1
ATOM 606 C CA . THR A 1 75 ? 4.459 0.219 -14.555 1.00 75.38 75 THR A CA 1
ATOM 607 C C . THR A 1 75 ? 4.486 0.021 -16.066 1.00 75.38 75 THR A C 1
ATOM 609 O O . THR A 1 75 ? 5.573 -0.106 -16.621 1.00 75.38 75 THR A O 1
ATOM 612 N N . ALA A 1 76 ? 3.333 0.037 -16.742 1.00 70.75 76 ALA A N 1
ATOM 613 C CA . ALA A 1 76 ? 3.242 -0.198 -18.192 1.00 70.75 76 ALA A CA 1
ATOM 614 C C . ALA A 1 76 ? 4.164 0.719 -19.027 1.00 70.75 76 ALA A C 1
ATOM 616 O O . ALA A 1 76 ? 4.712 0.318 -20.042 1.00 70.75 76 ALA A O 1
ATOM 617 N N . LYS A 1 77 ? 4.446 1.938 -18.550 1.00 63.47 77 LYS A N 1
ATOM 618 C CA . LYS A 1 77 ? 5.399 2.860 -19.197 1.00 63.47 77 LYS A CA 1
ATOM 619 C C . LYS A 1 77 ? 6.862 2.370 -19.186 1.00 63.47 77 LYS A C 1
ATOM 621 O O . LYS A 1 77 ? 7.700 2.922 -19.886 1.00 63.47 77 LYS A O 1
ATOM 626 N N . LYS A 1 78 ? 7.195 1.395 -18.339 1.00 56.09 78 LYS A N 1
ATOM 627 C CA . LYS A 1 78 ? 8.536 0.808 -18.175 1.00 56.09 78 LYS A CA 1
ATOM 628 C C . LYS A 1 78 ? 8.631 -0.609 -18.754 1.00 56.09 78 LYS A C 1
ATOM 630 O O . LYS A 1 78 ? 9.673 -1.231 -18.590 1.00 56.09 78 LYS A O 1
ATOM 635 N N . SER A 1 79 ? 7.564 -1.125 -19.369 1.00 52.59 79 SER A N 1
ATOM 636 C CA . SER A 1 79 ? 7.518 -2.468 -19.963 1.00 52.59 79 SER A CA 1
ATOM 637 C C . SER A 1 79 ? 7.770 -2.467 -21.476 1.00 52.59 79 SER A C 1
ATOM 639 O O . SER A 1 79 ? 7.295 -3.372 -22.157 1.00 52.59 79 SER A O 1
ATOM 641 N N . GLN A 1 80 ? 8.438 -1.435 -21.995 1.00 48.56 80 GLN A N 1
ATOM 642 C CA . GLN A 1 80 ? 8.709 -1.235 -23.417 1.00 48.56 80 GLN A CA 1
ATOM 643 C C .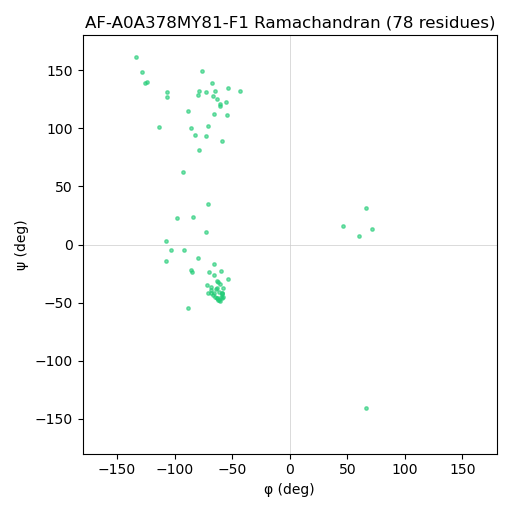 GLN A 1 80 ? 10.212 -1.275 -23.676 1.00 48.56 80 GLN A C 1
ATOM 645 O O . GLN A 1 80 ? 10.951 -0.741 -22.815 1.00 48.56 80 GLN A O 1
#

pLDDT: mean 70.84, std 11.8, range [37.81, 85.88]

InterPro domains:
  IPR013610 ArdC, N-terminal ssDNA binding domain [PF08401] (8-78)

Radius of gyration: 14.85 Å; Cα contacts (8 Å, |Δi|>4): 59; chains: 1; bounding box: 35×44×33 Å

Organism: Mannheimia haemolytica (NCBI:txid75985)